Protein AF-I2CQB4-F1 (afdb_monomer_lite)

Radius of gyration: 15.22 Å; chains: 1; bounding box: 28×37×44 Å

Secondary structure (DSSP, 8-state):
-HHHHHHHHHHHHHHHHS-GGGTS-HHHHHHHHHHHHHHHHHTT-HHHHHHHHHHHHT-TT--HHHHHHHHHHHHHHHHHTT-HHHHHHHHHHHHHHS-TTS-HHHHHHHHHHHHHHHH-

Sequence (120 aa):
AKEAQKKERALTRARESSNLVDAMNGELTYAVALHLGSMYEGNGMEDEALHVYRGLLEQRALLPPVAGWARLNMGNVYYRKGRYAEAIKMYRMTLDQIPSTSHKAMRLKVYRNIGYAFVR

Foldseek 3Di:
DVVVVVVVVVVVVVVVVDPCVPPPDVVVVLVVLLVSLVVCVVVVVLVVSLVSLVVQVPDPPRQLQSPLSSLQSNLVSCVVVVNLVSSLVSLVSSPVSADPVDDVVVVVVSVVSNVVSVVD

pLDDT: mean 82.01, std 15.79, range [44.03, 97.62]

Structure (mmCIF, N/CA/C/O backbone):
data_AF-I2CQB4-F1
#
_entry.id   AF-I2CQB4-F1
#
loop_
_atom_site.group_PDB
_atom_site.id
_atom_site.type_symbol
_atom_site.label_atom_id
_atom_site.label_alt_id
_atom_site.label_comp_id
_atom_site.label_asym_id
_atom_site.label_entity_id
_atom_site.label_seq_id
_atom_site.pdbx_PDB_ins_code
_atom_site.Cartn_x
_atom_site.Cartn_y
_atom_site.Cartn_z
_atom_site.occupancy
_atom_site.B_iso_or_equiv
_atom_site.auth_seq_id
_atom_site.auth_comp_id
_atom_site.auth_asym_id
_atom_site.auth_atom_id
_atom_site.pdbx_PDB_model_num
ATOM 1 N N . ALA A 1 1 ? 6.609 19.643 -8.548 1.00 49.53 1 ALA A N 1
ATOM 2 C CA . ALA A 1 1 ? 5.469 18.839 -9.050 1.00 49.53 1 ALA A CA 1
ATOM 3 C C . ALA A 1 1 ? 5.527 18.602 -10.567 1.00 49.53 1 ALA A C 1
ATOM 5 O O . ALA A 1 1 ? 5.775 17.475 -10.974 1.00 49.53 1 ALA A O 1
ATOM 6 N N . LYS A 1 2 ? 5.393 19.636 -11.419 1.00 44.03 2 LYS A N 1
ATOM 7 C CA . LYS A 1 2 ? 5.360 19.482 -12.895 1.00 44.03 2 LYS A CA 1
ATOM 8 C C . LYS A 1 2 ? 6.606 18.823 -13.515 1.00 44.03 2 LYS A C 1
ATOM 10 O O . LYS A 1 2 ? 6.481 18.076 -14.479 1.00 44.03 2 LYS A O 1
ATOM 15 N N . GLU A 1 3 ? 7.797 19.046 -12.957 1.00 47.81 3 GLU A N 1
ATOM 16 C CA . GLU A 1 3 ? 9.025 18.398 -13.450 1.00 47.81 3 GLU A CA 1
ATOM 17 C C . GLU A 1 3 ? 9.104 16.899 -13.142 1.00 47.81 3 GLU A C 1
ATOM 19 O O . GLU A 1 3 ? 9.575 16.138 -13.984 1.00 47.81 3 GLU A O 1
ATOM 24 N N . ALA A 1 4 ? 8.617 16.459 -11.978 1.00 51.16 4 ALA A N 1
ATOM 25 C CA . ALA A 1 4 ? 8.580 15.040 -11.619 1.00 51.16 4 ALA A CA 1
ATOM 26 C C . ALA A 1 4 ? 7.620 14.275 -12.542 1.00 51.16 4 ALA A C 1
ATOM 28 O O . ALA A 1 4 ? 7.993 13.257 -13.114 1.00 51.16 4 ALA A O 1
ATOM 29 N N . GLN A 1 5 ? 6.447 14.856 -12.806 1.00 53.34 5 GLN A N 1
ATOM 30 C CA . GLN A 1 5 ? 5.459 14.322 -13.745 1.00 53.34 5 GLN A CA 1
ATOM 31 C C . GLN A 1 5 ? 5.986 14.266 -15.190 1.00 53.34 5 GLN A C 1
ATOM 33 O O . GLN A 1 5 ? 5.712 13.322 -15.932 1.00 53.34 5 GLN A O 1
ATOM 38 N N . LYS A 1 6 ? 6.771 15.267 -15.610 1.00 60.19 6 LYS A N 1
ATOM 39 C CA . LYS A 1 6 ? 7.422 15.279 -16.928 1.00 60.19 6 LYS A CA 1
ATOM 40 C C . LYS A 1 6 ? 8.494 14.191 -17.030 1.00 60.19 6 LYS A C 1
ATOM 42 O O . LYS A 1 6 ? 8.567 13.519 -18.056 1.00 60.19 6 LYS A O 1
ATOM 47 N N . LYS A 1 7 ? 9.287 13.993 -15.972 1.00 56.94 7 LYS A N 1
ATOM 48 C CA . LYS A 1 7 ? 10.301 12.931 -15.892 1.00 56.94 7 LYS A CA 1
ATOM 49 C C . LYS A 1 7 ? 9.677 11.536 -15.834 1.00 56.94 7 LYS A C 1
ATOM 51 O O . LYS A 1 7 ? 10.189 10.642 -16.491 1.00 56.94 7 LYS A O 1
ATOM 56 N N . GLU A 1 8 ? 8.552 11.356 -15.146 1.00 58.41 8 GLU A N 1
ATOM 57 C CA . GLU A 1 8 ? 7.817 10.085 -15.108 1.00 58.41 8 GLU A CA 1
ATOM 58 C C . GLU A 1 8 ? 7.230 9.729 -16.476 1.00 58.41 8 GLU A C 1
ATOM 60 O O . GLU A 1 8 ? 7.463 8.635 -16.975 1.00 58.41 8 GLU A O 1
ATOM 65 N N . ARG A 1 9 ? 6.560 10.674 -17.149 1.00 63.34 9 ARG A N 1
ATOM 66 C CA . ARG A 1 9 ? 6.062 10.456 -18.519 1.00 63.34 9 ARG A CA 1
ATOM 67 C C . ARG A 1 9 ? 7.192 10.160 -19.503 1.00 63.34 9 ARG A C 1
ATOM 69 O O . ARG A 1 9 ? 7.014 9.345 -20.402 1.00 63.34 9 ARG A O 1
ATOM 76 N N . ALA A 1 10 ? 8.343 10.811 -19.340 1.00 61.31 10 ALA A N 1
ATOM 77 C CA . ALA A 1 10 ? 9.529 10.526 -20.139 1.00 61.31 10 ALA A CA 1
ATOM 78 C C . ALA A 1 10 ? 10.102 9.132 -19.836 1.00 61.31 10 ALA A C 1
ATOM 80 O O . ALA A 1 10 ? 10.489 8.433 -20.765 1.00 61.31 10 ALA A O 1
ATOM 81 N N . LEU A 1 11 ? 10.103 8.702 -18.571 1.00 58.00 11 LEU A N 1
ATOM 82 C CA . LEU A 1 11 ? 10.562 7.378 -18.153 1.00 58.00 11 LEU A CA 1
ATOM 83 C C . LEU A 1 11 ? 9.635 6.265 -18.660 1.00 58.00 11 LEU A C 1
ATOM 85 O O . LEU A 1 11 ? 10.126 5.255 -19.151 1.00 58.00 11 LEU A O 1
ATOM 89 N N . THR A 1 12 ? 8.315 6.453 -18.593 1.00 60.56 12 THR A N 1
ATOM 90 C CA . THR A 1 12 ? 7.326 5.513 -19.147 1.00 60.56 12 THR A CA 1
ATOM 91 C C . THR A 1 12 ? 7.477 5.393 -20.660 1.00 60.56 12 THR A C 1
ATOM 93 O O . THR A 1 12 ? 7.605 4.285 -21.165 1.00 60.56 12 THR A O 1
ATOM 96 N N . ARG A 1 13 ? 7.607 6.517 -21.378 1.00 61.97 13 ARG A N 1
ATOM 97 C CA . ARG A 1 13 ? 7.855 6.508 -22.831 1.00 61.97 13 ARG A CA 1
ATOM 98 C C . ARG A 1 13 ? 9.194 5.879 -23.206 1.00 61.97 13 ARG A C 1
ATOM 100 O O . ARG A 1 13 ? 9.264 5.155 -24.187 1.00 61.97 13 ARG A O 1
ATOM 107 N N . ALA A 1 14 ? 10.247 6.126 -22.427 1.00 54.62 14 ALA A N 1
ATOM 108 C CA . ALA A 1 14 ? 11.558 5.520 -22.653 1.00 54.62 14 ALA A CA 1
ATOM 109 C C . ALA A 1 14 ? 11.538 3.996 -22.429 1.00 54.62 14 ALA A C 1
ATOM 111 O O . ALA A 1 14 ? 12.220 3.258 -23.139 1.00 54.62 14 ALA A O 1
ATOM 112 N N . ARG A 1 15 ? 10.729 3.527 -21.468 1.00 53.22 15 ARG A N 1
ATOM 113 C CA . ARG A 1 15 ? 10.468 2.101 -21.213 1.00 53.22 15 ARG A CA 1
ATOM 114 C C . ARG A 1 15 ? 9.641 1.447 -22.318 1.00 53.22 15 ARG A C 1
ATOM 116 O O . ARG A 1 15 ? 9.874 0.287 -22.606 1.00 53.22 15 ARG A O 1
ATOM 123 N N . GLU A 1 16 ? 8.713 2.180 -22.929 1.00 55.50 16 GLU A N 1
ATOM 124 C CA . GLU A 1 16 ? 7.927 1.715 -24.081 1.00 55.50 16 GLU A CA 1
ATOM 125 C C . GLU A 1 16 ? 8.754 1.692 -25.376 1.00 55.50 16 GLU A C 1
ATOM 127 O O . GLU A 1 16 ? 8.590 0.794 -26.194 1.00 55.50 16 GLU A O 1
ATOM 132 N N . SER A 1 17 ? 9.661 2.659 -25.571 1.00 52.12 17 SER A N 1
ATOM 133 C CA . SER A 1 17 ? 10.491 2.762 -26.783 1.00 52.12 17 SER A CA 1
ATOM 134 C C . SER A 1 17 ? 11.670 1.793 -26.821 1.00 52.12 17 SER A C 1
ATOM 136 O O . SER A 1 17 ? 12.227 1.538 -27.885 1.00 52.12 17 SER A O 1
ATOM 138 N N . SER A 1 18 ? 12.093 1.295 -25.663 1.00 46.69 18 SER A N 1
ATOM 139 C CA . SER A 1 18 ? 13.167 0.320 -25.564 1.00 46.69 18 SER A CA 1
ATOM 140 C C . SER A 1 18 ? 12.527 -1.035 -25.290 1.00 46.69 18 SER A C 1
ATOM 142 O O . SER A 1 18 ? 11.882 -1.186 -24.259 1.00 46.69 18 SER A O 1
ATOM 144 N N . ASN A 1 19 ? 12.703 -2.018 -26.179 1.00 49.94 19 ASN A N 1
ATOM 145 C CA . ASN A 1 19 ? 12.294 -3.428 -26.009 1.00 49.94 19 ASN A CA 1
ATOM 146 C C . ASN A 1 19 ? 13.030 -4.128 -24.829 1.00 49.94 19 ASN A C 1
ATOM 148 O O . ASN A 1 19 ? 13.451 -5.275 -24.922 1.00 49.94 19 ASN A O 1
ATOM 152 N N . LEU A 1 20 ? 13.219 -3.442 -23.700 1.00 49.25 20 LEU A N 1
ATOM 153 C CA . LEU A 1 20 ? 13.849 -3.909 -22.462 1.00 49.25 20 LEU A CA 1
ATOM 154 C C . LEU A 1 20 ? 12.896 -4.732 -21.580 1.00 49.25 20 LEU A C 1
ATOM 156 O O . LEU A 1 20 ? 13.275 -5.135 -20.478 1.00 49.25 20 LEU A O 1
ATOM 160 N N . VAL A 1 21 ? 11.674 -4.981 -22.060 1.00 50.38 21 VAL A N 1
ATOM 161 C CA . VAL A 1 21 ? 10.627 -5.741 -21.363 1.00 50.38 21 VAL A CA 1
ATOM 162 C C . VAL A 1 21 ? 11.083 -7.169 -21.027 1.00 50.38 21 VAL A C 1
ATOM 164 O O . VAL A 1 21 ? 10.672 -7.693 -19.998 1.00 50.38 21 VAL A O 1
ATOM 167 N N . ASP A 1 22 ? 12.005 -7.749 -21.803 1.00 49.00 22 ASP A N 1
ATOM 168 C CA . ASP A 1 22 ? 12.408 -9.154 -21.638 1.00 49.00 22 ASP A CA 1
ATOM 169 C C . ASP A 1 22 ? 13.643 -9.394 -20.748 1.00 49.00 22 ASP A C 1
ATOM 171 O O . ASP A 1 22 ? 13.948 -10.544 -20.442 1.00 49.00 22 ASP A O 1
ATOM 175 N N . ALA A 1 23 ? 14.354 -8.355 -20.285 1.00 48.16 23 ALA A N 1
ATOM 176 C CA . ALA A 1 23 ? 15.601 -8.553 -19.521 1.00 48.16 23 ALA A CA 1
ATOM 177 C C . ALA A 1 23 ? 15.764 -7.690 -18.258 1.00 48.16 23 ALA A C 1
ATOM 179 O O . ALA A 1 23 ? 16.667 -7.939 -17.456 1.00 48.16 23 ALA A O 1
ATOM 180 N N . MET A 1 24 ? 14.915 -6.683 -18.029 1.00 51.12 24 MET A N 1
ATOM 181 C CA . MET A 1 24 ? 14.986 -5.900 -16.793 1.00 51.12 24 MET A CA 1
ATOM 182 C C . MET A 1 24 ? 14.234 -6.608 -15.665 1.00 51.12 24 MET A C 1
ATOM 184 O O . MET A 1 24 ? 13.008 -6.569 -15.620 1.00 51.12 24 MET A O 1
ATOM 188 N N . ASN A 1 25 ? 14.999 -7.222 -14.752 1.00 61.34 25 ASN A N 1
ATOM 189 C CA . ASN A 1 25 ? 14.576 -7.802 -13.471 1.00 61.34 25 ASN A CA 1
ATOM 190 C C . ASN A 1 25 ? 13.246 -7.210 -12.975 1.00 61.34 25 ASN A C 1
ATOM 192 O O . ASN A 1 25 ? 13.225 -6.074 -12.497 1.00 61.34 25 ASN A O 1
ATOM 196 N N . GLY A 1 26 ? 12.144 -7.965 -13.071 1.00 65.50 26 GLY A N 1
ATOM 197 C CA . GLY A 1 26 ? 10.814 -7.507 -12.644 1.00 65.50 26 GLY A CA 1
ATOM 198 C C . GLY A 1 26 ? 10.819 -6.938 -11.220 1.00 65.50 26 GLY A C 1
ATOM 199 O O . GLY A 1 26 ? 10.176 -5.927 -10.950 1.00 65.50 26 GLY A O 1
ATOM 200 N N . GLU A 1 27 ? 11.666 -7.493 -10.349 1.00 68.00 27 GLU A N 1
ATOM 201 C CA . GLU A 1 27 ? 11.933 -6.987 -9.000 1.00 68.00 27 GLU A CA 1
ATOM 202 C C . GLU A 1 27 ? 12.420 -5.531 -8.957 1.00 68.00 27 GLU A C 1
ATOM 204 O O . GLU A 1 27 ? 11.973 -4.760 -8.107 1.00 68.00 27 GLU A O 1
ATOM 209 N N . LEU A 1 28 ? 13.287 -5.115 -9.886 1.00 76.56 28 LEU A N 1
ATOM 210 C CA . LEU A 1 28 ? 13.761 -3.734 -9.972 1.00 76.56 28 LEU A CA 1
ATOM 211 C C . LEU A 1 28 ? 12.631 -2.794 -10.404 1.00 76.56 28 LEU A C 1
ATOM 213 O O . LEU A 1 28 ? 12.468 -1.717 -9.831 1.00 76.56 28 LEU A O 1
ATOM 217 N N . THR A 1 29 ? 11.818 -3.207 -11.376 1.00 77.00 29 THR A N 1
ATOM 218 C CA . THR A 1 29 ? 10.649 -2.435 -11.826 1.00 77.00 29 THR A CA 1
ATOM 219 C C . THR A 1 29 ? 9.658 -2.225 -10.681 1.00 77.00 29 THR A C 1
ATOM 221 O O . THR A 1 29 ? 9.178 -1.109 -10.467 1.00 77.00 29 THR A O 1
ATOM 224 N N . TYR A 1 30 ? 9.419 -3.271 -9.893 1.00 84.06 30 TYR A N 1
ATOM 225 C CA . TYR A 1 30 ? 8.580 -3.231 -8.701 1.00 84.06 30 TYR A CA 1
ATOM 226 C C . TYR A 1 30 ? 9.136 -2.316 -7.613 1.00 84.06 30 TYR A C 1
ATOM 228 O O . TYR A 1 30 ? 8.403 -1.478 -7.083 1.00 84.06 30 TYR A O 1
ATOM 236 N N . ALA A 1 31 ? 10.430 -2.426 -7.308 1.00 83.50 31 ALA A N 1
ATOM 237 C CA . ALA A 1 31 ? 11.088 -1.573 -6.326 1.00 83.50 31 ALA A CA 1
ATOM 238 C C . ALA A 1 31 ? 10.980 -0.094 -6.720 1.00 83.50 31 ALA A C 1
ATOM 240 O O . ALA A 1 31 ? 10.577 0.738 -5.907 1.00 83.50 31 ALA A O 1
ATOM 241 N N . VAL A 1 32 ? 11.255 0.233 -7.987 1.00 84.06 32 VAL A N 1
ATOM 242 C CA . VAL A 1 32 ? 11.148 1.608 -8.494 1.00 84.06 32 VAL A CA 1
ATOM 243 C C . VAL A 1 32 ? 9.716 2.135 -8.381 1.00 84.06 32 VAL A C 1
ATOM 245 O O . VAL A 1 32 ? 9.529 3.270 -7.946 1.00 84.06 32 VAL A O 1
ATOM 248 N N . ALA A 1 33 ? 8.702 1.332 -8.716 1.00 85.50 33 ALA A N 1
ATOM 249 C CA . ALA A 1 33 ? 7.301 1.737 -8.589 1.00 85.50 33 ALA A CA 1
ATOM 250 C C . ALA A 1 33 ? 6.896 1.996 -7.125 1.00 85.50 33 ALA A C 1
ATOM 252 O O . ALA A 1 33 ? 6.246 3.001 -6.832 1.00 85.50 33 ALA A O 1
ATOM 253 N N . LEU A 1 34 ? 7.325 1.139 -6.191 1.00 88.06 34 LEU A N 1
ATOM 254 C CA . LEU A 1 34 ? 7.070 1.327 -4.759 1.00 88.06 34 LEU A CA 1
ATOM 255 C C . LEU A 1 34 ? 7.741 2.594 -4.217 1.00 88.06 34 LEU A C 1
ATOM 257 O O . LEU A 1 34 ? 7.113 3.355 -3.478 1.00 88.06 34 LEU A O 1
ATOM 261 N N . HIS A 1 35 ? 8.993 2.844 -4.606 1.00 87.81 35 HIS A N 1
ATOM 262 C CA . HIS A 1 35 ? 9.710 4.058 -4.223 1.00 87.81 35 HIS A CA 1
ATOM 263 C C . HIS A 1 35 ? 9.052 5.314 -4.794 1.00 87.81 35 HIS A C 1
ATOM 265 O O . HIS A 1 35 ? 8.870 6.288 -4.066 1.00 87.81 35 HIS A O 1
ATOM 271 N N . LEU A 1 36 ? 8.644 5.289 -6.063 1.00 87.81 36 LEU A N 1
ATOM 272 C CA . LEU A 1 36 ? 7.968 6.413 -6.703 1.00 87.81 36 LEU A CA 1
ATOM 273 C C . LEU A 1 36 ? 6.639 6.744 -6.016 1.00 87.81 36 LEU A C 1
ATOM 275 O O . LEU A 1 36 ? 6.407 7.898 -5.661 1.00 87.81 36 LEU A O 1
ATOM 279 N N . GLY A 1 37 ? 5.805 5.735 -5.752 1.00 87.88 37 GLY A N 1
ATOM 280 C CA . GLY A 1 37 ? 4.564 5.925 -5.004 1.00 87.88 37 GLY A CA 1
ATOM 281 C C . GLY A 1 37 ? 4.813 6.509 -3.609 1.00 87.88 37 GLY A C 1
ATOM 282 O O . GLY A 1 37 ? 4.086 7.402 -3.179 1.00 87.88 37 GLY A O 1
ATOM 283 N N . SER A 1 38 ? 5.878 6.078 -2.921 1.00 86.75 38 SER A N 1
ATOM 284 C CA . SER A 1 38 ? 6.237 6.606 -1.599 1.00 86.75 38 SER A CA 1
ATOM 285 C C . SER A 1 38 ? 6.697 8.064 -1.665 1.00 86.75 38 SER A C 1
ATOM 287 O O . SER A 1 38 ? 6.383 8.841 -0.765 1.00 86.75 38 SER A O 1
ATOM 289 N N . MET A 1 39 ? 7.400 8.458 -2.730 1.00 87.62 39 MET A N 1
ATOM 290 C CA . MET A 1 39 ? 7.782 9.853 -2.967 1.00 87.62 39 MET A CA 1
ATOM 291 C C . MET A 1 39 ? 6.568 10.728 -3.278 1.00 87.62 39 MET A C 1
ATOM 293 O O . MET A 1 39 ? 6.489 11.851 -2.783 1.00 87.62 39 MET A O 1
ATOM 297 N N . TYR A 1 40 ? 5.600 10.232 -4.051 1.00 85.19 40 TYR A N 1
ATOM 298 C CA . TYR A 1 40 ? 4.333 10.939 -4.249 1.00 85.19 40 TYR A CA 1
ATOM 299 C C . TYR A 1 40 ? 3.573 11.106 -2.937 1.00 85.19 40 TYR A C 1
ATOM 301 O O . TYR A 1 40 ? 3.124 12.209 -2.622 1.00 85.19 40 TYR A O 1
ATOM 309 N N . GLU A 1 41 ? 3.542 10.060 -2.109 1.00 82.94 41 GLU A N 1
ATOM 310 C CA . GLU A 1 41 ? 2.980 10.134 -0.767 1.00 82.94 41 GLU A CA 1
ATOM 311 C C . GLU A 1 41 ? 3.682 11.210 0.080 1.00 82.94 41 GLU A C 1
ATOM 313 O O . GLU A 1 41 ? 2.993 12.040 0.677 1.00 82.94 41 GLU A O 1
ATOM 318 N N . GLY A 1 42 ? 5.016 11.241 0.112 1.00 83.94 42 GLY A N 1
ATOM 319 C CA . GLY A 1 42 ? 5.791 12.229 0.874 1.00 83.94 42 GLY A CA 1
ATOM 320 C C . GLY A 1 42 ? 5.576 13.676 0.419 1.00 83.94 42 GLY A C 1
ATOM 321 O O . GLY A 1 42 ? 5.685 14.591 1.228 1.00 83.94 42 GLY A O 1
ATOM 322 N N . ASN A 1 43 ? 5.202 13.878 -0.846 1.00 86.38 43 ASN A N 1
ATOM 323 C CA . ASN A 1 43 ? 4.915 15.191 -1.427 1.00 86.38 43 ASN A CA 1
ATOM 324 C C . ASN A 1 43 ? 3.431 15.601 -1.348 1.00 86.38 43 ASN A C 1
ATOM 326 O O . ASN A 1 43 ? 3.051 16.607 -1.943 1.00 86.38 43 ASN A O 1
ATOM 330 N N . GLY A 1 44 ? 2.579 14.827 -0.663 1.00 86.31 44 GLY A N 1
ATOM 331 C CA . GLY A 1 44 ? 1.136 15.098 -0.561 1.00 86.31 44 GLY A CA 1
ATOM 332 C C . GLY A 1 44 ? 0.343 14.821 -1.846 1.00 86.31 44 GLY A C 1
ATOM 333 O O . GLY A 1 44 ? -0.837 15.146 -1.923 1.00 86.31 44 GLY A O 1
ATOM 334 N N . MET A 1 45 ? 0.968 14.200 -2.849 1.00 89.94 45 MET A N 1
ATOM 335 C CA . MET A 1 45 ? 0.353 13.814 -4.123 1.00 89.94 45 MET A CA 1
ATOM 336 C C . MET A 1 45 ? -0.290 12.430 -3.986 1.00 89.94 45 MET A C 1
ATOM 338 O O . MET A 1 45 ? 0.211 11.411 -4.462 1.00 89.94 45 MET A O 1
ATOM 342 N N . GLU A 1 46 ? -1.359 12.371 -3.198 1.00 88.81 46 GLU A N 1
ATOM 343 C CA . GLU A 1 46 ? -1.960 11.114 -2.749 1.00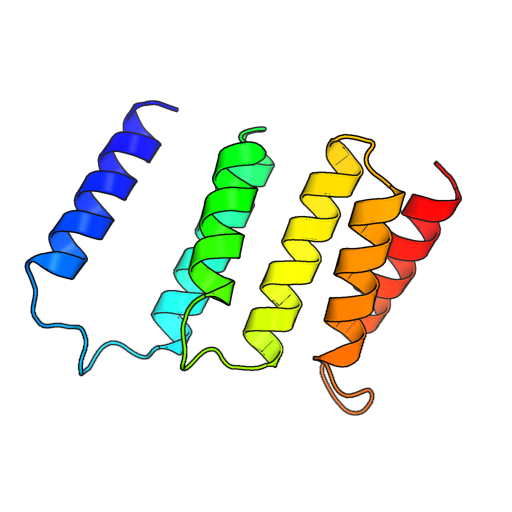 88.81 46 GLU A CA 1
ATOM 344 C C 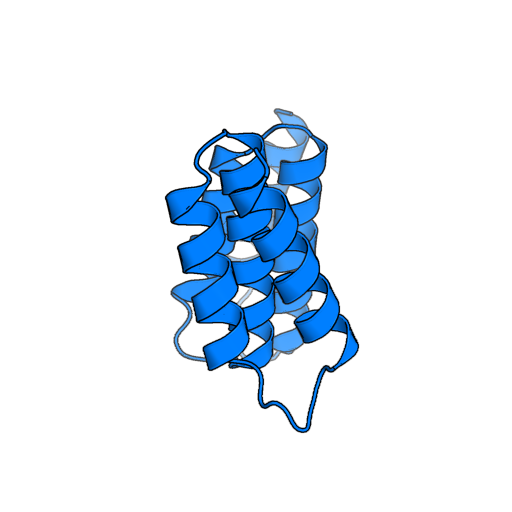. GLU A 1 46 ? -2.662 10.340 -3.868 1.00 88.81 46 GLU A C 1
ATOM 346 O O . GLU A 1 46 ? -2.611 9.110 -3.888 1.00 88.81 46 GLU A O 1
ATOM 351 N N . ASP A 1 47 ? -3.308 11.034 -4.803 1.00 89.25 47 ASP A N 1
ATOM 352 C CA . ASP A 1 47 ? -4.034 10.383 -5.894 1.00 89.25 47 ASP A CA 1
ATOM 353 C C . ASP A 1 47 ? -3.071 9.799 -6.936 1.00 89.25 47 ASP A C 1
ATOM 355 O O . ASP A 1 47 ? -3.289 8.691 -7.430 1.00 89.25 47 ASP A O 1
ATOM 359 N N . GLU A 1 48 ? -1.945 10.466 -7.187 1.00 87.50 48 GLU A N 1
ATOM 360 C CA . GLU A 1 48 ? -0.849 9.952 -8.007 1.00 87.50 48 GLU A CA 1
ATOM 361 C C . GLU A 1 48 ? -0.175 8.745 -7.351 1.00 87.50 48 GLU A C 1
ATOM 363 O O . GLU A 1 48 ? 0.068 7.741 -8.021 1.00 87.50 48 GLU A O 1
ATOM 368 N N . ALA A 1 49 ? 0.055 8.786 -6.034 1.00 89.69 49 ALA A N 1
ATOM 369 C CA . ALA A 1 49 ? 0.572 7.633 -5.300 1.00 89.69 49 ALA A CA 1
ATOM 370 C C . ALA A 1 49 ? -0.352 6.412 -5.459 1.00 89.69 49 ALA A C 1
ATOM 372 O O . ALA A 1 49 ? 0.111 5.314 -5.780 1.00 89.69 49 ALA A O 1
ATOM 373 N N . LEU A 1 50 ? -1.668 6.599 -5.300 1.00 93.62 50 LEU A N 1
ATOM 374 C CA . LEU A 1 50 ? -2.652 5.533 -5.507 1.00 93.62 50 LEU A CA 1
ATOM 375 C C . LEU A 1 50 ? -2.675 5.035 -6.955 1.00 93.62 50 LEU A C 1
ATOM 377 O O . LEU A 1 50 ? -2.833 3.833 -7.165 1.00 93.62 50 LEU A O 1
ATOM 381 N N . HIS A 1 51 ? -2.515 5.919 -7.940 1.00 90.31 51 HIS A N 1
ATOM 382 C CA . HIS A 1 51 ? -2.451 5.534 -9.349 1.00 90.31 51 HIS A CA 1
ATOM 383 C C . HIS A 1 51 ? -1.254 4.615 -9.628 1.00 90.31 51 HIS A C 1
ATOM 385 O O . HIS A 1 51 ? -1.435 3.538 -10.197 1.00 90.31 51 HIS A O 1
ATOM 391 N N . VAL A 1 52 ? -0.061 4.978 -9.145 1.00 87.88 52 VAL A N 1
ATOM 392 C CA . VAL A 1 52 ? 1.157 4.163 -9.300 1.00 87.88 52 VAL A CA 1
ATOM 393 C C . VAL A 1 52 ? 0.992 2.791 -8.643 1.00 87.88 52 VAL A C 1
ATOM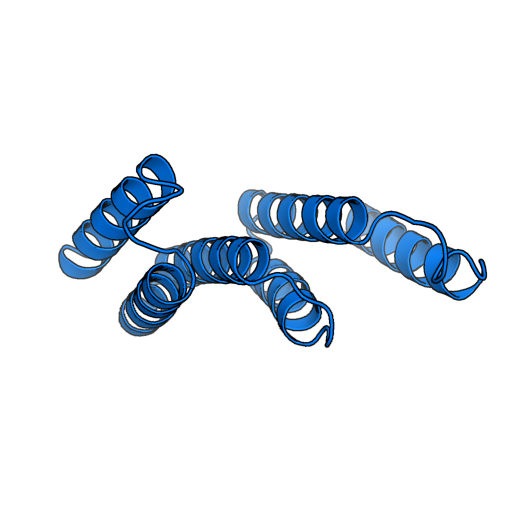 395 O O . VAL A 1 52 ? 1.289 1.768 -9.260 1.00 87.88 52 VAL A O 1
ATOM 398 N N . TYR A 1 53 ? 0.474 2.736 -7.411 1.00 92.50 53 TYR A N 1
ATOM 399 C CA . TYR A 1 53 ? 0.267 1.460 -6.721 1.00 92.50 53 TYR A CA 1
ATOM 400 C C . TYR A 1 53 ? -0.788 0.576 -7.396 1.00 92.50 53 TYR A C 1
ATOM 402 O O . TYR A 1 53 ? -0.624 -0.643 -7.424 1.00 92.50 53 TYR A O 1
ATOM 410 N N . ARG A 1 54 ? -1.850 1.155 -7.969 1.00 92.62 54 ARG A N 1
ATOM 411 C CA . ARG A 1 54 ? -2.855 0.395 -8.732 1.00 92.62 54 ARG A CA 1
ATOM 412 C C . ARG A 1 54 ? -2.268 -0.194 -10.007 1.00 92.62 54 ARG A C 1
ATOM 414 O O . ARG A 1 54 ? -2.408 -1.393 -10.213 1.00 92.62 54 ARG A O 1
ATOM 421 N N . GLY A 1 55 ? -1.539 0.606 -10.786 1.00 87.44 55 GLY A N 1
ATOM 422 C CA . GLY A 1 55 ? -0.873 0.120 -11.996 1.00 87.44 55 GLY A CA 1
ATOM 423 C C . GLY A 1 55 ? 0.128 -1.003 -11.704 1.00 87.44 55 GLY A C 1
ATOM 424 O O . GLY A 1 55 ? 0.262 -1.935 -12.491 1.00 87.44 55 GLY A O 1
ATOM 425 N N . LEU A 1 56 ? 0.782 -0.970 -10.537 1.00 86.75 56 LEU A N 1
ATOM 426 C CA . LEU A 1 56 ? 1.623 -2.072 -10.069 1.00 86.75 56 LEU A CA 1
ATOM 427 C C . LEU A 1 56 ? 0.803 -3.348 -9.813 1.00 86.75 56 LEU A C 1
ATOM 429 O O . LEU A 1 56 ? 1.196 -4.417 -10.271 1.00 86.75 56 LEU A O 1
ATOM 433 N N . LEU A 1 57 ? -0.335 -3.239 -9.117 1.00 88.75 57 LEU A N 1
ATOM 434 C CA . LEU A 1 57 ? -1.222 -4.364 -8.778 1.00 88.75 57 LEU A CA 1
ATOM 435 C C . LEU A 1 57 ? -1.916 -5.012 -9.988 1.00 88.75 57 LEU A C 1
ATOM 437 O O . LEU A 1 57 ? -2.363 -6.152 -9.878 1.00 88.75 57 LEU A O 1
ATOM 441 N N . GLU A 1 58 ? -2.002 -4.318 -11.120 1.00 86.94 58 GLU A N 1
ATOM 442 C CA . GLU A 1 58 ? -2.581 -4.829 -12.371 1.00 86.94 58 GLU A CA 1
ATOM 443 C C . GLU A 1 58 ? -1.605 -5.713 -13.173 1.00 86.94 58 GLU A C 1
ATOM 445 O O . GLU A 1 58 ? -2.006 -6.387 -14.125 1.00 86.94 58 GLU A O 1
ATOM 450 N N . GLN A 1 59 ? -0.323 -5.758 -12.793 1.00 80.94 59 GLN A N 1
ATOM 451 C CA . GLN A 1 59 ? 0.680 -6.541 -13.512 1.00 80.94 59 GLN A CA 1
ATOM 452 C C . GLN A 1 59 ? 0.520 -8.047 -13.264 1.00 80.94 59 GLN A C 1
ATOM 454 O O . GLN A 1 59 ? 0.588 -8.523 -12.132 1.00 80.94 59 GLN A O 1
ATOM 459 N N . ARG A 1 60 ? 0.383 -8.825 -14.349 1.00 73.75 60 ARG A N 1
ATOM 460 C CA . ARG A 1 60 ? 0.135 -10.281 -14.293 1.00 73.75 60 ARG A CA 1
ATOM 461 C C . ARG A 1 60 ? 1.220 -11.088 -13.574 1.00 73.75 60 ARG A C 1
ATOM 463 O O . ARG A 1 60 ? 0.899 -12.102 -12.968 1.00 73.75 60 ARG A O 1
ATOM 470 N N . ALA A 1 61 ? 2.478 -10.660 -13.648 1.00 78.25 61 ALA A N 1
ATOM 471 C CA . ALA A 1 61 ? 3.617 -11.363 -13.050 1.00 78.25 61 ALA A CA 1
ATOM 472 C C . ALA A 1 61 ? 3.986 -10.852 -11.642 1.00 78.25 61 ALA A C 1
ATOM 474 O O . ALA A 1 61 ? 5.071 -11.146 -11.141 1.00 78.25 61 ALA A O 1
ATOM 475 N N . LEU A 1 62 ? 3.113 -10.063 -11.002 1.00 79.00 62 LEU A N 1
ATOM 476 C CA . LEU A 1 62 ? 3.419 -9.435 -9.722 1.00 79.00 62 LEU A CA 1
ATOM 477 C C . LEU A 1 62 ? 3.590 -10.464 -8.599 1.00 79.00 62 LEU A C 1
ATOM 479 O O . LEU A 1 62 ? 2.679 -11.224 -8.271 1.00 79.00 62 LEU A O 1
ATOM 483 N N . LEU A 1 63 ? 4.749 -10.416 -7.945 1.00 82.56 63 LEU A N 1
ATOM 484 C CA . LEU A 1 63 ? 5.052 -11.290 -6.818 1.00 82.56 63 LEU A CA 1
ATOM 485 C C . LEU A 1 63 ? 4.188 -10.938 -5.586 1.00 82.56 63 LEU A C 1
ATOM 487 O O . LEU A 1 63 ? 4.058 -9.754 -5.250 1.00 82.56 63 LEU A O 1
ATOM 491 N N . PRO A 1 64 ? 3.656 -11.933 -4.844 1.00 83.50 64 PRO A N 1
ATOM 492 C CA . PRO A 1 64 ? 2.795 -11.683 -3.685 1.00 83.50 64 PRO A CA 1
ATOM 493 C C . PRO A 1 64 ? 3.388 -10.744 -2.616 1.00 83.50 64 PRO A C 1
ATOM 495 O O . PRO A 1 64 ? 2.669 -9.851 -2.165 1.00 83.50 64 PRO A O 1
ATOM 498 N N . PRO A 1 65 ? 4.684 -10.830 -2.241 1.00 85.31 65 PRO A N 1
ATOM 499 C CA . PRO A 1 65 ? 5.260 -9.896 -1.270 1.00 85.31 65 PRO A CA 1
ATOM 500 C C . PRO A 1 65 ? 5.242 -8.438 -1.749 1.00 85.31 65 PRO A C 1
ATOM 502 O O . PRO A 1 65 ? 4.960 -7.532 -0.966 1.00 85.31 65 PRO A O 1
ATOM 505 N N . VAL A 1 66 ? 5.498 -8.202 -3.041 1.00 86.56 66 VAL A N 1
ATOM 506 C CA . VAL A 1 66 ? 5.465 -6.861 -3.652 1.00 86.56 66 VAL A CA 1
ATOM 507 C C . VAL A 1 66 ? 4.047 -6.303 -3.623 1.00 86.56 66 VAL A C 1
ATOM 509 O O . VAL A 1 66 ? 3.830 -5.153 -3.239 1.00 86.56 66 VAL A O 1
ATOM 512 N N . ALA A 1 67 ? 3.071 -7.134 -3.975 1.00 89.62 67 ALA A N 1
ATOM 513 C CA . ALA A 1 67 ? 1.663 -6.784 -3.905 1.00 89.62 67 ALA A CA 1
ATOM 514 C C . ALA A 1 67 ? 1.227 -6.445 -2.458 1.00 89.62 67 ALA A C 1
ATOM 516 O O . ALA A 1 67 ? 0.406 -5.543 -2.248 1.00 89.62 67 ALA A O 1
ATOM 517 N N . GLY A 1 68 ? 1.826 -7.096 -1.454 1.00 91.81 68 GLY A N 1
ATOM 518 C CA . GLY A 1 68 ? 1.638 -6.786 -0.038 1.00 91.81 68 GLY A CA 1
ATOM 519 C C . GLY A 1 68 ? 2.166 -5.398 0.338 1.00 91.81 68 GLY A C 1
ATOM 520 O O . GLY A 1 68 ? 1.436 -4.614 0.953 1.00 91.81 68 GLY A O 1
ATOM 521 N N . TRP A 1 69 ? 3.391 -5.060 -0.083 1.00 91.38 69 TRP A N 1
ATOM 522 C CA . TRP A 1 69 ? 3.987 -3.729 0.113 1.00 91.38 69 TRP A CA 1
ATOM 523 C C . TRP A 1 69 ? 3.179 -2.615 -0.560 1.00 91.38 69 TRP A C 1
ATOM 525 O O . TRP A 1 69 ? 2.938 -1.574 0.053 1.00 91.38 69 TRP A O 1
ATOM 535 N N . ALA A 1 70 ? 2.721 -2.840 -1.795 1.00 92.88 70 ALA A N 1
ATOM 536 C CA . ALA A 1 70 ? 1.906 -1.875 -2.528 1.00 92.88 70 ALA A CA 1
ATOM 537 C C . ALA A 1 70 ? 0.616 -1.551 -1.762 1.00 92.88 70 ALA A C 1
ATOM 539 O O . ALA A 1 70 ? 0.298 -0.383 -1.537 1.00 92.88 70 ALA A O 1
ATOM 540 N N . ARG A 1 71 ? -0.089 -2.580 -1.271 1.00 95.25 71 ARG A N 1
ATOM 541 C CA . ARG A 1 71 ? -1.309 -2.394 -0.471 1.00 95.25 71 ARG A CA 1
ATOM 542 C C . ARG A 1 71 ? -1.045 -1.740 0.881 1.00 95.25 71 ARG A C 1
ATOM 544 O O . ARG A 1 71 ? -1.840 -0.900 1.291 1.00 95.25 71 ARG A O 1
ATOM 551 N N . LEU A 1 72 ? 0.078 -2.037 1.537 1.00 95.44 72 LEU A N 1
ATOM 552 C CA . LEU A 1 72 ? 0.457 -1.360 2.780 1.00 95.44 72 LEU A CA 1
ATOM 553 C C . LEU A 1 72 ? 0.573 0.148 2.550 1.00 95.44 72 LEU A C 1
ATOM 555 O O . LEU A 1 72 ? 0.026 0.937 3.319 1.00 95.44 72 LEU A O 1
ATOM 559 N N . ASN A 1 73 ? 1.249 0.550 1.476 1.00 94.81 73 ASN A N 1
ATOM 560 C CA . ASN A 1 73 ? 1.422 1.962 1.169 1.00 94.81 73 ASN A CA 1
ATOM 561 C C . ASN A 1 73 ? 0.111 2.621 0.716 1.00 94.81 73 ASN A C 1
ATOM 563 O O . ASN A 1 73 ? -0.185 3.726 1.160 1.00 94.81 73 ASN A O 1
ATOM 567 N N . MET A 1 74 ? -0.733 1.937 -0.067 1.00 96.81 74 MET A N 1
ATOM 568 C CA . MET A 1 74 ? -2.094 2.420 -0.349 1.00 96.81 74 M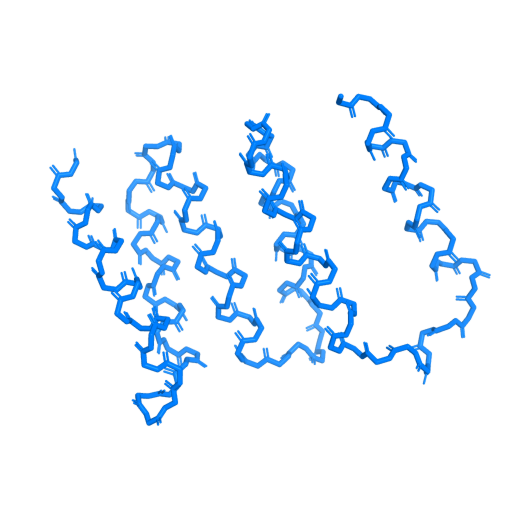ET A CA 1
ATOM 569 C C . MET A 1 74 ? -2.893 2.641 0.941 1.00 96.81 74 MET A C 1
ATOM 571 O O . MET A 1 74 ? -3.590 3.644 1.067 1.00 96.81 74 MET A O 1
ATOM 575 N N . GLY A 1 75 ? -2.768 1.737 1.918 1.00 96.69 75 GLY A N 1
ATOM 576 C CA . GLY A 1 75 ? -3.389 1.885 3.232 1.00 96.69 75 GLY A CA 1
ATOM 577 C C . GLY A 1 75 ? -2.911 3.133 3.977 1.00 96.69 75 GLY A C 1
ATOM 578 O O . GLY A 1 75 ? -3.739 3.862 4.521 1.00 96.69 75 GLY A O 1
ATOM 579 N N . ASN A 1 76 ? -1.609 3.439 3.935 1.00 95.44 76 ASN A N 1
ATOM 580 C CA . ASN A 1 76 ? -1.064 4.668 4.529 1.00 95.44 76 ASN A CA 1
ATOM 581 C C . ASN A 1 76 ? -1.632 5.920 3.851 1.00 95.44 76 ASN A C 1
ATOM 583 O O . ASN A 1 76 ? -2.008 6.875 4.532 1.00 95.44 76 ASN A O 1
ATOM 587 N N . VAL A 1 77 ? -1.753 5.902 2.520 1.00 95.56 77 VAL A N 1
ATOM 588 C CA . VAL A 1 77 ? -2.370 7.000 1.768 1.00 95.56 77 VAL A CA 1
ATOM 589 C C . VAL A 1 77 ? -3.832 7.185 2.182 1.00 95.56 77 VAL A C 1
ATOM 591 O O . VAL A 1 77 ? -4.232 8.295 2.521 1.00 95.56 77 VAL A O 1
ATOM 594 N N . TYR A 1 78 ? -4.623 6.110 2.251 1.00 96.94 78 TYR A N 1
ATOM 595 C CA . TYR A 1 78 ? -6.012 6.197 2.716 1.00 96.94 78 TYR A CA 1
ATOM 596 C C . TYR A 1 78 ? -6.128 6.690 4.161 1.00 96.94 78 TYR A C 1
ATOM 598 O O . TYR A 1 78 ? -7.019 7.482 4.461 1.00 96.94 78 TYR A O 1
ATOM 606 N N . TYR A 1 79 ? -5.216 6.277 5.042 1.00 95.69 79 TYR A N 1
ATOM 607 C CA . TYR A 1 79 ? -5.177 6.745 6.426 1.00 95.69 79 TYR A CA 1
ATOM 608 C C . TYR A 1 79 ? -4.936 8.259 6.503 1.00 95.69 79 TYR A C 1
ATOM 610 O O . TYR A 1 79 ? -5.616 8.945 7.263 1.00 95.69 79 TYR A O 1
ATOM 618 N N . ARG A 1 80 ? -4.021 8.803 5.689 1.00 92.00 80 ARG A N 1
ATOM 619 C CA . ARG A 1 80 ? -3.763 10.254 5.636 1.00 92.00 80 ARG A CA 1
ATOM 620 C C . ARG A 1 80 ? -4.936 11.049 5.066 1.00 92.00 80 ARG A C 1
ATOM 622 O O . ARG A 1 80 ? -5.222 12.125 5.577 1.00 92.00 80 ARG A O 1
ATOM 629 N N . LYS A 1 81 ? -5.699 10.459 4.141 1.00 93.50 81 LYS A N 1
ATOM 630 C CA . LYS A 1 81 ? -6.978 11.004 3.646 1.00 93.50 81 LYS A CA 1
ATOM 631 C C . LYS A 1 81 ? -8.131 10.939 4.657 1.00 93.50 81 LYS A C 1
ATOM 633 O O . LYS A 1 81 ? -9.244 11.321 4.309 1.00 93.50 81 LYS A O 1
ATOM 638 N N . GLY A 1 82 ? -7.923 10.395 5.861 1.00 94.38 82 GLY A N 1
ATOM 639 C CA . GLY A 1 82 ? -8.988 10.165 6.848 1.00 94.38 82 GLY A CA 1
ATOM 640 C C . GLY A 1 82 ? -9.935 9.011 6.490 1.00 94.38 82 GLY A C 1
ATOM 641 O O . GLY A 1 82 ? -10.955 8.802 7.140 1.00 94.38 82 GLY A O 1
ATOM 642 N N . ARG A 1 83 ? -9.615 8.226 5.456 1.00 96.75 83 ARG A N 1
ATOM 643 C CA . ARG A 1 83 ? -10.432 7.105 4.968 1.00 96.75 83 ARG A CA 1
ATOM 644 C C . ARG A 1 83 ? -10.041 5.821 5.699 1.00 96.75 83 ARG A C 1
ATOM 646 O O . ARG A 1 83 ? -9.507 4.880 5.109 1.00 96.75 83 ARG A O 1
ATOM 653 N N . TYR A 1 84 ? -10.284 5.784 7.008 1.00 96.25 84 TYR A N 1
ATOM 654 C CA . TYR A 1 84 ? -9.768 4.735 7.897 1.00 96.25 84 TYR A CA 1
ATOM 655 C C . TYR A 1 84 ? -10.296 3.332 7.574 1.00 96.25 84 TYR A C 1
ATOM 657 O O . TYR A 1 84 ? -9.528 2.371 7.590 1.00 96.25 84 TYR A O 1
ATOM 665 N N . ALA A 1 85 ? -11.569 3.201 7.188 1.00 96.56 85 ALA A N 1
ATOM 666 C CA . ALA A 1 85 ? -12.145 1.911 6.798 1.00 96.56 85 ALA A CA 1
ATOM 667 C C . ALA A 1 85 ? -11.424 1.291 5.584 1.00 96.56 85 ALA A C 1
ATOM 669 O O . ALA A 1 85 ? -11.137 0.092 5.553 1.00 96.56 85 ALA A O 1
ATOM 670 N N . GLU A 1 86 ? -11.071 2.114 4.595 1.00 96.50 86 GLU A N 1
ATOM 671 C CA . GLU A 1 86 ? -10.331 1.668 3.413 1.00 96.50 86 GLU A CA 1
ATOM 672 C C . GLU A 1 86 ? -8.867 1.387 3.726 1.00 96.50 86 GLU A C 1
ATOM 674 O O . GLU A 1 86 ? -8.320 0.403 3.225 1.00 96.50 86 GLU A O 1
ATOM 679 N N . ALA A 1 87 ? -8.255 2.182 4.607 1.00 97.44 87 ALA A N 1
ATOM 680 C CA . ALA A 1 87 ? -6.916 1.908 5.110 1.00 97.44 87 ALA A CA 1
ATOM 681 C C . ALA A 1 87 ? -6.845 0.521 5.765 1.00 97.44 87 ALA A C 1
ATOM 683 O O . ALA A 1 87 ? -6.002 -0.297 5.397 1.00 97.44 87 ALA A O 1
ATOM 684 N N . ILE A 1 88 ? -7.791 0.209 6.660 1.00 97.62 88 ILE A N 1
ATOM 685 C CA . ILE A 1 88 ? -7.888 -1.096 7.328 1.00 97.62 88 ILE A CA 1
ATOM 686 C C . ILE A 1 88 ? -8.087 -2.222 6.313 1.00 97.62 88 ILE A C 1
ATOM 688 O O . ILE A 1 88 ? -7.437 -3.263 6.428 1.00 97.62 88 ILE A O 1
ATOM 692 N N . LYS A 1 89 ? -8.946 -2.028 5.304 1.00 97.31 89 LYS A N 1
ATOM 693 C CA . LYS A 1 89 ? -9.135 -3.016 4.233 1.00 97.31 89 LYS A CA 1
ATOM 694 C C . LYS A 1 89 ? -7.814 -3.320 3.525 1.00 97.31 89 LYS A C 1
ATOM 696 O O . LYS A 1 89 ? -7.465 -4.490 3.384 1.00 97.31 89 LYS A O 1
ATOM 701 N N . MET A 1 90 ? -7.061 -2.292 3.133 1.00 97.25 90 MET A N 1
ATOM 702 C CA . MET A 1 90 ? -5.770 -2.472 2.461 1.00 97.25 90 MET A CA 1
ATOM 703 C C . MET A 1 90 ? -4.745 -3.168 3.358 1.00 97.25 90 MET A C 1
ATOM 705 O O . MET A 1 90 ? -4.076 -4.099 2.916 1.00 97.25 90 MET A O 1
ATOM 709 N N . TYR A 1 91 ? -4.677 -2.790 4.634 1.00 97.25 91 TYR A N 1
ATOM 710 C CA . TYR A 1 91 ? -3.804 -3.432 5.615 1.00 97.25 91 TYR A CA 1
ATOM 711 C C . TYR A 1 91 ? -4.124 -4.917 5.816 1.00 97.25 91 TYR A C 1
ATOM 713 O O . TYR A 1 91 ? -3.210 -5.737 5.876 1.00 97.25 91 TYR A O 1
ATOM 721 N N . ARG A 1 92 ? -5.405 -5.295 5.875 1.00 95.88 92 ARG A N 1
ATOM 722 C CA . ARG A 1 92 ? -5.808 -6.708 5.960 1.00 95.88 92 ARG A CA 1
ATOM 723 C C . ARG A 1 92 ? -5.366 -7.488 4.726 1.00 95.88 92 ARG A C 1
ATOM 725 O O . ARG A 1 92 ? -4.707 -8.510 4.870 1.00 95.88 92 ARG A O 1
ATOM 732 N N . MET A 1 93 ? -5.600 -6.937 3.536 1.00 94.94 93 MET A N 1
ATOM 733 C CA . MET A 1 93 ? -5.150 -7.556 2.286 1.00 94.94 93 MET A CA 1
ATOM 734 C C . MET A 1 93 ? -3.621 -7.713 2.218 1.00 94.94 93 MET A C 1
ATOM 736 O O . MET A 1 93 ? -3.132 -8.665 1.617 1.00 94.94 93 MET A O 1
ATOM 740 N N . THR A 1 94 ? -2.843 -6.817 2.836 1.00 94.56 94 THR A N 1
ATOM 741 C CA . THR A 1 94 ? -1.390 -7.003 2.979 1.00 94.56 94 THR A CA 1
ATOM 742 C C . THR A 1 94 ? -1.054 -8.233 3.826 1.00 94.56 94 THR A C 1
ATOM 744 O O . THR A 1 94 ? -0.144 -8.979 3.472 1.00 94.56 94 THR A O 1
ATOM 747 N N . LEU A 1 95 ? -1.765 -8.470 4.933 1.00 93.38 95 LEU A N 1
ATOM 748 C CA . LEU A 1 95 ? -1.525 -9.636 5.796 1.00 93.38 95 LEU A CA 1
ATOM 749 C C . LEU A 1 95 ? -1.871 -10.958 5.110 1.00 93.38 95 LEU A C 1
ATOM 751 O O . LEU A 1 95 ? -1.204 -11.951 5.396 1.00 93.38 95 LEU A O 1
ATOM 755 N N . ASP A 1 96 ? -2.864 -10.956 4.219 1.00 91.00 96 ASP A N 1
ATOM 756 C CA . ASP A 1 96 ? -3.270 -12.137 3.446 1.00 91.00 96 ASP A CA 1
ATOM 757 C C . ASP A 1 96 ? -2.190 -12.559 2.443 1.00 91.00 96 ASP A C 1
ATOM 759 O O . ASP A 1 96 ? -2.019 -13.740 2.153 1.00 91.00 96 ASP A O 1
ATOM 763 N N . GLN A 1 97 ? -1.424 -11.596 1.925 1.00 86.94 97 GLN A N 1
ATOM 764 C CA . GLN A 1 97 ? -0.372 -11.854 0.942 1.00 86.94 97 GLN A CA 1
ATOM 765 C C . GLN A 1 97 ? 0.999 -12.150 1.546 1.00 86.94 97 GLN A C 1
ATOM 767 O O . GLN A 1 97 ? 1.917 -12.541 0.825 1.00 86.94 97 GLN A O 1
ATOM 772 N N . ILE A 1 98 ? 1.156 -11.950 2.854 1.00 86.12 98 ILE A N 1
ATOM 773 C CA . ILE A 1 98 ? 2.438 -12.080 3.538 1.00 86.12 98 ILE A CA 1
ATOM 774 C C . ILE A 1 98 ? 2.339 -13.197 4.573 1.00 86.12 98 ILE A C 1
ATOM 776 O O . ILE A 1 98 ? 1.759 -12.983 5.644 1.00 86.12 98 ILE A O 1
ATOM 780 N N . PRO A 1 99 ? 2.942 -14.369 4.303 1.00 82.62 99 PRO A N 1
ATOM 781 C CA . PRO A 1 99 ? 2.902 -15.503 5.216 1.00 82.62 99 PRO A CA 1
ATOM 782 C C . PRO A 1 99 ? 3.418 -15.137 6.610 1.00 82.62 99 PRO A C 1
ATOM 784 O O . PRO A 1 99 ? 4.421 -14.437 6.738 1.00 82.62 99 PRO A O 1
ATOM 787 N N . SER A 1 100 ? 2.779 -15.657 7.662 1.00 77.50 100 SER A N 1
ATOM 788 C CA . SER A 1 100 ? 3.159 -15.422 9.069 1.00 77.50 100 SER A CA 1
ATOM 789 C C . SER A 1 100 ? 4.582 -15.879 9.415 1.00 77.50 100 SER A C 1
ATOM 791 O O . SER A 1 100 ? 5.196 -15.359 10.348 1.00 77.50 100 SER A O 1
ATOM 793 N N . THR A 1 101 ? 5.121 -16.821 8.643 1.00 81.75 101 THR A N 1
ATOM 794 C CA . THR A 1 101 ? 6.482 -17.354 8.762 1.00 81.75 101 THR A CA 1
ATOM 795 C C . THR A 1 101 ? 7.554 -16.407 8.213 1.00 81.75 101 THR A C 1
ATOM 797 O O . THR A 1 101 ? 8.725 -16.559 8.552 1.00 81.75 101 THR A O 1
ATOM 800 N N . SER A 1 102 ? 7.171 -15.397 7.424 1.00 79.25 102 SER A N 1
ATOM 801 C CA . SER A 1 102 ? 8.070 -14.468 6.725 1.00 79.25 102 SER A CA 1
ATOM 802 C C . SER A 1 102 ? 7.707 -13.000 7.007 1.00 79.25 102 SER A C 1
ATOM 804 O O . SER A 1 102 ? 6.627 -12.695 7.507 1.00 79.25 102 SER A O 1
ATOM 806 N N . HIS A 1 103 ? 8.629 -12.065 6.742 1.00 84.75 103 HIS A N 1
ATOM 807 C CA . HIS A 1 103 ? 8.390 -10.611 6.836 1.00 84.75 103 HIS A CA 1
ATOM 808 C C . HIS A 1 103 ? 7.723 -10.125 8.147 1.00 84.75 103 HIS A C 1
ATOM 810 O O . HIS A 1 103 ? 6.891 -9.211 8.140 1.00 84.75 103 HIS A O 1
ATOM 816 N N . LYS A 1 104 ? 8.119 -10.694 9.297 1.00 89.50 104 LYS A N 1
ATOM 817 C CA . LYS A 1 104 ? 7.570 -10.370 10.633 1.00 89.50 104 LYS A CA 1
ATOM 818 C C . LYS A 1 104 ? 7.527 -8.865 10.926 1.00 89.50 104 LYS A C 1
ATOM 820 O O . LYS A 1 104 ? 6.524 -8.365 11.430 1.00 89.50 104 LYS A O 1
ATOM 825 N N . ALA A 1 105 ? 8.584 -8.141 10.556 1.00 89.44 105 ALA A N 1
ATOM 826 C CA . ALA A 1 105 ? 8.667 -6.692 10.733 1.00 89.44 105 ALA A CA 1
ATOM 827 C C . ALA A 1 105 ? 7.556 -5.942 9.978 1.00 89.44 105 ALA A C 1
ATOM 829 O O . ALA A 1 105 ? 6.961 -5.009 10.519 1.00 89.44 105 ALA A O 1
ATOM 830 N N . MET A 1 106 ? 7.223 -6.373 8.755 1.00 89.94 106 MET A N 1
ATOM 831 C CA . MET A 1 106 ? 6.129 -5.755 8.010 1.00 89.94 106 MET A CA 1
ATOM 832 C C . MET A 1 106 ? 4.786 -6.049 8.667 1.00 89.94 106 MET A C 1
ATOM 834 O O . MET A 1 106 ? 3.991 -5.134 8.847 1.00 89.94 106 MET A O 1
ATOM 838 N N . ARG A 1 107 ? 4.545 -7.296 9.081 1.00 93.25 107 ARG A N 1
ATOM 839 C CA . ARG A 1 107 ? 3.300 -7.661 9.770 1.00 93.25 107 ARG A CA 1
ATOM 840 C C . ARG A 1 107 ? 3.098 -6.826 11.035 1.00 93.25 107 ARG A C 1
ATOM 842 O O . ARG A 1 107 ? 2.012 -6.294 11.236 1.00 93.25 107 ARG A O 1
ATOM 849 N N . LEU A 1 108 ? 4.147 -6.630 11.837 1.00 94.31 108 LEU A N 1
ATOM 850 C CA . LEU A 1 108 ? 4.095 -5.762 13.017 1.00 94.31 108 LEU A CA 1
ATOM 851 C C . LEU A 1 108 ? 3.733 -4.314 12.650 1.00 94.31 108 LEU A C 1
ATOM 853 O O . LEU A 1 108 ? 2.873 -3.713 13.293 1.00 94.31 108 LEU A O 1
ATOM 857 N N . LYS A 1 109 ? 4.337 -3.770 11.584 1.00 94.44 109 LYS A N 1
ATOM 858 C CA . LYS A 1 109 ? 3.993 -2.439 11.059 1.00 94.44 109 LYS A CA 1
ATOM 859 C C . LYS A 1 109 ? 2.523 -2.363 10.639 1.00 94.44 109 LYS A C 1
ATOM 861 O O . LYS A 1 109 ? 1.849 -1.396 10.978 1.00 94.44 109 LYS A O 1
ATOM 866 N N . VAL A 1 110 ? 2.016 -3.386 9.953 1.00 95.81 110 VAL A N 1
ATOM 867 C CA . VAL A 1 110 ? 0.613 -3.461 9.527 1.00 95.81 110 VAL A CA 1
ATOM 868 C C . VAL A 1 110 ? -0.323 -3.480 10.739 1.00 95.81 110 VAL A C 1
ATOM 870 O O . VAL A 1 110 ? -1.261 -2.690 10.787 1.00 95.81 110 VAL A O 1
ATOM 873 N N . TYR A 1 111 ? -0.052 -4.310 11.750 1.00 96.31 111 TYR A N 1
ATOM 874 C CA . TYR A 1 111 ? -0.864 -4.350 12.971 1.00 96.31 111 TYR A CA 1
ATOM 875 C C . TYR A 1 111 ? -0.861 -3.017 13.721 1.00 96.31 111 TYR A C 1
ATOM 877 O O . TYR A 1 111 ? -1.920 -2.557 14.143 1.00 96.31 111 TYR A O 1
ATOM 885 N N . ARG A 1 112 ? 0.298 -2.355 13.829 1.00 96.81 112 ARG A N 1
ATOM 886 C CA . ARG A 1 112 ? 0.397 -1.009 14.412 1.00 96.81 112 ARG A CA 1
ATOM 887 C C . ARG A 1 112 ? -0.467 -0.003 13.648 1.00 96.81 112 ARG A C 1
ATOM 889 O O . ARG A 1 112 ? -1.195 0.764 14.268 1.00 96.81 112 ARG A O 1
ATOM 896 N N . ASN A 1 113 ? -0.414 -0.024 12.318 1.00 96.31 113 ASN A N 1
ATOM 897 C CA . ASN A 1 113 ? -1.183 0.894 11.480 1.00 96.31 113 ASN A CA 1
ATOM 898 C C . ASN A 1 113 ? -2.694 0.630 11.552 1.00 96.31 113 ASN A C 1
ATOM 900 O O . ASN A 1 113 ? -3.470 1.581 11.577 1.00 96.31 113 ASN A O 1
ATOM 904 N N . ILE A 1 114 ? -3.112 -0.636 11.636 1.00 96.50 114 ILE A N 1
ATOM 905 C CA . ILE A 1 114 ? -4.508 -1.002 11.913 1.00 96.50 114 ILE A CA 1
ATOM 906 C C . ILE A 1 114 ? -4.929 -0.457 13.282 1.00 96.50 114 ILE A C 1
ATOM 908 O O . ILE A 1 114 ? -5.980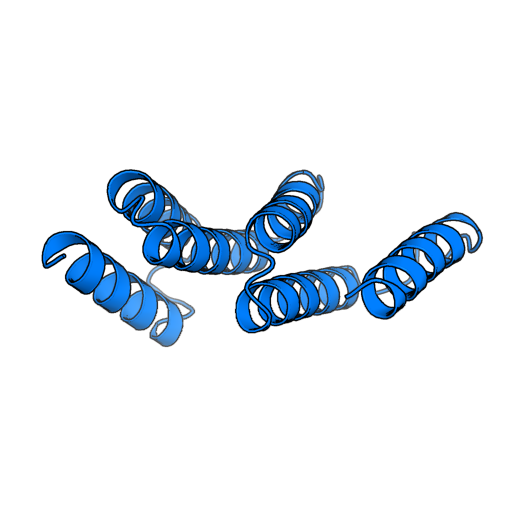 0.165 13.383 1.00 96.50 114 ILE A O 1
ATOM 912 N N . GLY A 1 115 ? -4.099 -0.639 14.314 1.00 96.44 115 GLY A N 1
ATOM 913 C CA . GLY A 1 115 ? -4.353 -0.095 15.649 1.00 96.44 115 GLY A CA 1
ATOM 914 C C . GLY A 1 115 ? -4.553 1.420 15.627 1.00 96.44 115 GLY A C 1
ATOM 915 O O . GLY A 1 115 ? -5.530 1.916 16.174 1.00 96.44 115 GLY A O 1
ATOM 916 N N . TYR A 1 116 ? -3.694 2.159 14.920 1.00 95.56 116 TYR A N 1
ATOM 917 C CA . TYR A 1 116 ? -3.873 3.602 14.747 1.00 95.56 116 TYR A CA 1
ATOM 918 C C . TYR A 1 116 ? -5.140 3.972 13.98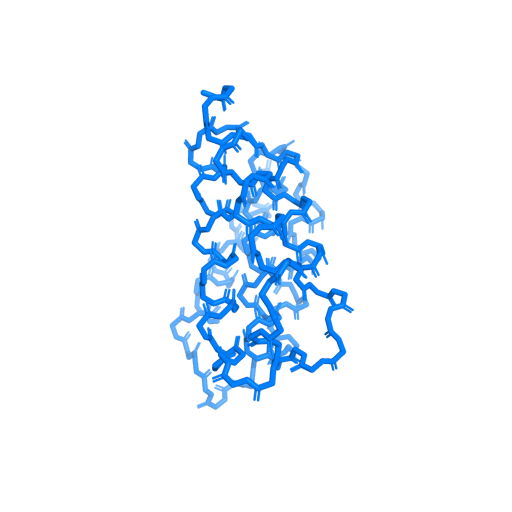3 1.00 95.56 116 TYR A C 1
ATOM 920 O O . TYR A 1 116 ? -5.799 4.935 14.357 1.00 95.56 116 TYR A O 1
ATOM 928 N N . ALA A 1 117 ? -5.503 3.214 12.950 1.00 94.88 117 ALA A N 1
ATOM 929 C CA . ALA A 1 117 ? -6.726 3.452 12.191 1.00 94.88 117 ALA A CA 1
ATOM 930 C C . ALA A 1 117 ? -8.009 3.203 13.000 1.00 94.88 117 ALA A C 1
ATOM 932 O O . ALA A 1 117 ? -9.035 3.764 12.648 1.00 94.88 117 ALA A O 1
ATOM 933 N N . PHE A 1 118 ? -7.966 2.391 14.060 1.00 92.44 118 PHE A N 1
ATOM 934 C CA . PHE A 1 118 ? -9.106 2.189 14.964 1.00 92.44 118 PHE A CA 1
ATOM 935 C C . PHE A 1 118 ? -9.228 3.250 16.064 1.00 92.44 118 PHE A C 1
ATOM 937 O O . PHE A 1 118 ? -10.299 3.395 16.642 1.00 92.44 118 PHE A O 1
ATOM 944 N N . VAL A 1 119 ? -8.133 3.940 16.394 1.00 92.56 119 VAL A N 1
ATOM 945 C CA . VAL A 1 119 ? -8.099 4.958 17.460 1.00 92.56 119 VAL A CA 1
ATOM 946 C C . VAL A 1 119 ? -8.449 6.357 16.937 1.00 92.56 119 VAL A C 1
ATOM 948 O O . VAL A 1 119 ? -8.822 7.222 17.726 1.00 92.56 119 VAL A O 1
ATOM 951 N N . ARG A 1 120 ? -8.289 6.596 15.631 1.00 82.75 120 ARG A N 1
ATOM 952 C CA . ARG A 1 120 ? -8.652 7.850 14.957 1.00 82.75 120 ARG A CA 1
ATOM 953 C C . ARG A 1 120 ? -10.120 7.865 14.562 1.00 82.75 120 ARG A C 1
ATOM 955 O O . ARG A 1 120 ? -10.707 8.960 14.682 1.00 82.75 120 ARG A O 1
#

Organism: Nannochloropsis gaditana (strain CCMP526) (NCBI:txid1093141)

InterPro domains:
  IPR011990 Tetratricopeptide-like helical domain superfamily [G3DSA:1.25.40.10] (2-120)
  IPR011990 Tetratricopeptide-like helical domain superfamily [SSF48452] (32-118)
  IPR019734 Tetratricopeptide repeat [PS50005] (68-101)
  IPR019734 Tetratricopeptide repeat [SM00028] (68-101)